Protein AF-A0A2E3YBA2-F1 (afdb_monomer_lite)

Structure (mmCIF, N/CA/C/O backbone):
data_AF-A0A2E3YBA2-F1
#
_entry.id   AF-A0A2E3YBA2-F1
#
loop_
_atom_site.group_PDB
_atom_site.id
_atom_site.type_symbol
_atom_site.label_atom_id
_atom_site.label_alt_id
_atom_site.label_comp_id
_atom_site.label_asym_id
_atom_site.label_entity_id
_atom_site.label_seq_id
_atom_site.pdbx_PDB_ins_code
_atom_site.Cartn_x
_atom_site.Cartn_y
_atom_site.Cartn_z
_atom_site.occupancy
_atom_site.B_iso_or_equiv
_atom_site.auth_seq_id
_atom_site.auth_comp_id
_atom_site.auth_asym_id
_atom_site.auth_atom_id
_atom_site.pdbx_PDB_model_num
ATOM 1 N N . MET A 1 1 ? 18.468 -2.681 -36.800 1.00 66.00 1 MET A N 1
ATOM 2 C CA . MET A 1 1 ? 18.507 -4.002 -36.143 1.00 66.00 1 MET A CA 1
ATOM 3 C C . MET A 1 1 ? 19.291 -3.967 -34.831 1.00 66.00 1 MET A C 1
ATOM 5 O O . MET A 1 1 ? 18.661 -4.071 -33.797 1.00 66.00 1 MET A O 1
ATOM 9 N N . GLU A 1 2 ? 20.607 -3.719 -34.807 1.00 80.56 2 GLU A N 1
ATOM 10 C CA . GLU A 1 2 ? 21.383 -3.717 -33.543 1.00 80.56 2 GLU A CA 1
ATOM 11 C C . GLU A 1 2 ? 20.944 -2.632 -32.535 1.00 80.56 2 GLU A C 1
ATOM 13 O O . GLU A 1 2 ? 20.696 -2.924 -31.370 1.00 80.56 2 GLU A O 1
ATOM 18 N N . ALA A 1 3 ? 20.728 -1.391 -32.989 1.00 82.06 3 ALA A N 1
ATOM 19 C CA . ALA A 1 3 ? 20.219 -0.309 -32.134 1.00 82.06 3 ALA A CA 1
ATOM 20 C C . ALA A 1 3 ? 18.810 -0.581 -31.567 1.00 82.06 3 ALA A C 1
ATOM 22 O O . ALA A 1 3 ? 18.450 -0.079 -30.504 1.00 82.06 3 ALA A O 1
ATOM 23 N N . GLU A 1 4 ? 18.018 -1.374 -32.283 1.00 76.50 4 GLU A N 1
ATOM 24 C CA . GLU A 1 4 ? 16.659 -1.750 -31.902 1.00 76.50 4 GLU A CA 1
ATOM 25 C C . GLU A 1 4 ? 16.681 -2.868 -30.859 1.00 76.50 4 GLU A C 1
ATOM 27 O O . GLU A 1 4 ? 16.023 -2.743 -29.833 1.00 76.50 4 GLU A O 1
ATOM 32 N N . LEU A 1 5 ? 17.556 -3.865 -31.033 1.00 78.75 5 LEU A N 1
ATOM 33 C CA . LEU A 1 5 ? 17.839 -4.886 -30.019 1.00 78.75 5 LEU A CA 1
ATOM 34 C C . LEU A 1 5 ? 18.334 -4.264 -28.705 1.00 78.75 5 LEU A C 1
ATOM 36 O O . LEU A 1 5 ? 17.802 -4.572 -27.643 1.00 78.75 5 LEU A O 1
ATOM 40 N N . ILE A 1 6 ? 19.274 -3.313 -28.769 1.00 83.38 6 ILE A N 1
ATOM 41 C CA . ILE A 1 6 ? 19.764 -2.589 -27.581 1.00 83.38 6 ILE A CA 1
ATOM 42 C C . ILE A 1 6 ? 18.629 -1.812 -26.895 1.00 83.38 6 ILE A C 1
ATOM 44 O O . ILE A 1 6 ? 18.581 -1.707 -25.668 1.00 83.38 6 ILE A O 1
ATOM 48 N N . LYS A 1 7 ? 17.705 -1.232 -27.669 1.00 75.31 7 LYS A N 1
ATOM 49 C CA . LYS A 1 7 ? 16.537 -0.531 -27.122 1.00 75.31 7 LYS A CA 1
ATOM 50 C C . LYS A 1 7 ? 15.580 -1.509 -26.431 1.00 75.31 7 LYS A C 1
ATOM 52 O O . LYS A 1 7 ? 15.103 -1.194 -25.343 1.00 75.31 7 LYS A O 1
ATOM 57 N N . MET A 1 8 ? 15.340 -2.680 -27.021 1.00 76.56 8 MET A N 1
ATOM 58 C CA . MET A 1 8 ? 14.502 -3.732 -26.435 1.00 76.56 8 MET A CA 1
ATOM 59 C C . MET A 1 8 ? 15.088 -4.258 -25.124 1.00 76.56 8 MET A C 1
ATOM 61 O O . MET A 1 8 ? 14.372 -4.355 -24.132 1.00 76.56 8 MET A O 1
ATOM 65 N N . GLU A 1 9 ? 16.395 -4.516 -25.082 1.00 78.75 9 GLU A N 1
ATOM 66 C CA . GLU A 1 9 ? 17.080 -4.982 -23.873 1.00 78.75 9 GLU A CA 1
ATOM 67 C C . GLU A 1 9 ? 16.985 -3.955 -22.730 1.00 78.75 9 GLU A C 1
ATOM 69 O O . GLU A 1 9 ? 16.706 -4.304 -21.579 1.00 78.75 9 GLU A O 1
ATOM 74 N N . LYS A 1 10 ? 17.126 -2.661 -23.051 1.00 79.19 10 LYS A N 1
ATOM 75 C CA . LYS A 1 10 ? 16.944 -1.571 -22.080 1.00 79.19 10 LYS A CA 1
ATOM 76 C C . LYS A 1 10 ? 15.518 -1.502 -21.545 1.00 79.19 10 LYS A C 1
ATOM 78 O O . LYS A 1 10 ? 15.343 -1.340 -20.341 1.00 79.19 10 LYS A O 1
ATOM 83 N N . LEU A 1 11 ? 14.513 -1.621 -22.411 1.00 81.56 11 LEU A N 1
ATOM 84 C CA . LEU A 1 11 ? 13.107 -1.604 -21.999 1.00 81.56 11 LEU A CA 1
ATOM 85 C C . LEU A 1 11 ? 12.767 -2.808 -21.120 1.00 81.56 11 LEU A C 1
ATOM 87 O O . LEU A 1 11 ? 12.195 -2.620 -20.054 1.00 81.56 11 LEU A O 1
ATOM 91 N N . ALA A 1 12 ? 13.202 -4.011 -21.499 1.00 81.00 12 ALA A N 1
ATOM 92 C CA . ALA A 1 12 ? 13.010 -5.214 -20.692 1.00 81.00 12 ALA A CA 1
ATOM 93 C C . ALA A 1 12 ? 13.665 -5.086 -19.305 1.00 81.00 12 ALA A C 1
ATOM 95 O O . ALA A 1 12 ? 13.066 -5.443 -18.292 1.00 81.00 12 ALA A O 1
ATOM 96 N N . THR A 1 13 ? 14.871 -4.511 -19.248 1.00 84.06 13 THR A N 1
ATOM 97 C CA . THR A 1 13 ? 15.563 -4.232 -17.981 1.00 84.06 13 THR A CA 1
ATOM 98 C C . THR A 1 13 ? 14.766 -3.255 -17.114 1.00 84.06 13 THR A C 1
ATOM 100 O O . THR A 1 13 ? 14.588 -3.494 -15.921 1.00 84.06 13 THR A O 1
ATOM 103 N N . VAL A 1 14 ? 14.248 -2.171 -17.703 1.00 84.56 14 VAL A N 1
ATOM 104 C CA . VAL A 1 14 ? 13.416 -1.187 -16.991 1.00 84.56 14 VAL A CA 1
ATOM 105 C C . VAL A 1 14 ? 12.118 -1.819 -16.488 1.00 84.56 14 VAL A C 1
ATOM 107 O O . VAL A 1 14 ? 11.781 -1.626 -15.320 1.00 84.56 14 VAL A O 1
ATOM 110 N N . GLY A 1 15 ? 11.431 -2.613 -17.308 1.00 83.19 15 GLY A N 1
ATOM 111 C CA . GLY A 1 15 ? 10.207 -3.310 -16.908 1.00 83.19 15 GLY A CA 1
ATOM 112 C C . GLY A 1 15 ? 10.438 -4.268 -15.744 1.00 83.19 15 GLY A C 1
ATOM 113 O O . GLY A 1 15 ? 9.754 -4.211 -14.719 1.00 83.19 15 GLY A O 1
ATOM 114 N N . GLN A 1 16 ? 11.515 -5.055 -15.814 1.00 83.31 16 GLN A N 1
ATOM 115 C CA . GLN A 1 16 ? 11.911 -5.938 -14.720 1.00 83.31 16 GLN A CA 1
ATOM 116 C C . GLN A 1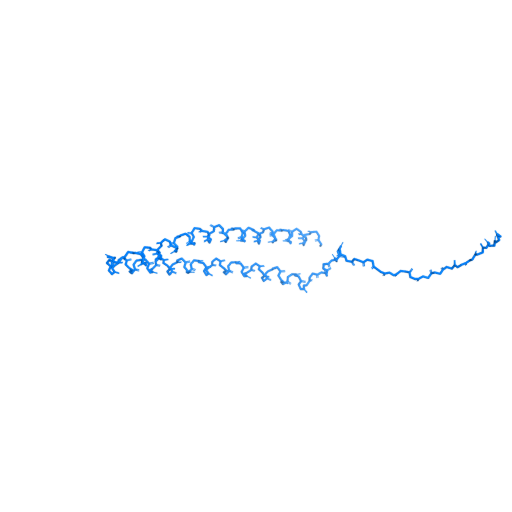 16 ? 12.212 -5.165 -13.426 1.00 83.31 16 GLN A C 1
ATOM 118 O O . GLN A 1 16 ? 11.831 -5.612 -12.342 1.00 83.31 16 GLN A O 1
ATOM 123 N N . MET A 1 17 ? 12.862 -3.999 -13.516 1.00 86.12 17 MET A N 1
ATOM 124 C CA . MET A 1 17 ? 13.089 -3.132 -12.356 1.00 86.12 17 MET A CA 1
ATOM 125 C C . MET A 1 17 ? 11.772 -2.616 -11.768 1.00 86.12 17 MET A C 1
ATOM 127 O O . MET A 1 17 ? 11.611 -2.645 -10.549 1.00 86.12 17 MET A O 1
ATOM 131 N N . VAL A 1 18 ? 10.824 -2.180 -12.603 1.00 86.56 18 VAL A N 1
ATOM 132 C CA . VAL A 1 18 ? 9.503 -1.708 -12.154 1.00 86.56 18 VAL A CA 1
ATOM 133 C C . VAL A 1 18 ? 8.743 -2.815 -11.425 1.00 86.56 18 VAL A C 1
ATOM 135 O O . VAL A 1 18 ? 8.205 -2.567 -10.345 1.00 86.56 18 VAL A O 1
ATOM 138 N N . ILE A 1 19 ? 8.749 -4.044 -11.952 1.00 85.44 19 ILE A N 1
ATOM 139 C CA . ILE A 1 19 ? 8.136 -5.212 -11.301 1.00 85.44 19 ILE A CA 1
ATOM 140 C C . ILE A 1 19 ? 8.746 -5.440 -9.912 1.00 85.44 19 ILE A C 1
ATOM 142 O O . ILE A 1 19 ? 8.013 -5.547 -8.925 1.00 85.44 19 ILE A O 1
ATOM 146 N N . THR A 1 20 ? 10.078 -5.475 -9.815 1.00 87.81 20 THR A N 1
ATOM 147 C CA . THR A 1 20 ? 10.781 -5.689 -8.541 1.00 87.81 20 THR A CA 1
ATOM 148 C C . THR A 1 20 ? 10.460 -4.589 -7.532 1.00 87.81 20 THR A C 1
ATOM 150 O O . THR A 1 20 ? 10.084 -4.885 -6.399 1.00 87.81 20 THR A O 1
ATOM 153 N N . VAL A 1 21 ? 10.527 -3.322 -7.949 1.00 88.69 21 VAL A N 1
ATOM 154 C CA . VAL A 1 21 ? 10.218 -2.172 -7.088 1.00 88.69 21 VAL A CA 1
ATOM 155 C C . VAL A 1 21 ? 8.770 -2.225 -6.601 1.00 88.69 21 VAL A C 1
ATOM 157 O O . VAL A 1 21 ? 8.514 -2.015 -5.417 1.00 88.69 21 VAL A O 1
ATOM 160 N N . ASN A 1 22 ? 7.817 -2.564 -7.471 1.00 89.88 22 ASN A N 1
ATOM 161 C CA . ASN A 1 22 ? 6.417 -2.718 -7.081 1.00 89.88 22 ASN A CA 1
ATOM 162 C C . ASN A 1 22 ? 6.231 -3.814 -6.027 1.00 89.88 22 ASN A C 1
ATOM 164 O O . ASN A 1 22 ? 5.507 -3.604 -5.053 1.00 89.88 22 ASN A O 1
ATOM 168 N N . HIS A 1 23 ? 6.902 -4.959 -6.175 1.00 90.25 23 HIS A N 1
ATOM 169 C CA . HIS A 1 23 ? 6.871 -6.014 -5.163 1.00 90.25 23 HIS A CA 1
ATOM 170 C C . HIS A 1 23 ? 7.476 -5.556 -3.831 1.00 90.25 23 HIS A C 1
ATOM 172 O O . HIS A 1 23 ? 6.863 -5.747 -2.779 1.00 90.25 23 HIS A O 1
ATOM 178 N N . GLU A 1 24 ? 8.634 -4.900 -3.859 1.00 94.50 24 GLU A N 1
ATOM 179 C CA . GLU A 1 24 ? 9.297 -4.400 -2.653 1.00 94.50 24 GLU A CA 1
ATOM 180 C C . GLU A 1 24 ? 8.515 -3.292 -1.944 1.00 94.50 24 GLU A C 1
ATOM 182 O O . GLU A 1 24 ? 8.590 -3.206 -0.722 1.00 94.50 24 GLU A O 1
ATOM 187 N N . ILE A 1 25 ? 7.735 -2.482 -2.670 1.00 93.94 25 ILE A N 1
ATOM 188 C CA . ILE A 1 25 ? 6.825 -1.487 -2.082 1.00 93.94 25 ILE A CA 1
ATOM 189 C C . ILE A 1 25 ? 5.565 -2.156 -1.527 1.00 93.94 25 ILE A C 1
ATOM 191 O O . ILE A 1 25 ? 5.125 -1.832 -0.422 1.00 93.94 25 ILE A O 1
ATOM 195 N N . ASN A 1 26 ? 4.970 -3.094 -2.263 1.00 92.38 26 ASN A N 1
ATOM 196 C CA . ASN A 1 26 ? 3.732 -3.740 -1.832 1.00 92.38 26 ASN A CA 1
ATOM 197 C C . ASN A 1 26 ? 3.939 -4.594 -0.568 1.00 92.38 26 ASN A C 1
ATOM 199 O O . ASN A 1 26 ? 3.039 -4.670 0.268 1.00 92.38 26 ASN A O 1
ATOM 203 N N . ASN A 1 27 ? 5.131 -5.156 -0.356 1.00 93.94 27 ASN A N 1
ATOM 204 C CA . ASN A 1 27 ? 5.457 -5.940 0.841 1.00 93.94 27 ASN A CA 1
ATOM 205 C C . ASN A 1 27 ? 5.255 -5.177 2.174 1.00 93.94 27 ASN A C 1
ATOM 207 O O . ASN A 1 27 ? 4.447 -5.614 3.000 1.00 93.94 27 ASN A O 1
ATOM 211 N N . PRO A 1 28 ? 5.922 -4.035 2.432 1.00 96.88 28 PRO A N 1
ATOM 212 C CA . PRO A 1 28 ? 5.694 -3.254 3.642 1.00 96.88 28 PRO A CA 1
ATOM 213 C C . PRO A 1 28 ? 4.266 -2.701 3.715 1.00 96.88 28 PRO A C 1
ATOM 215 O O . PRO A 1 28 ? 3.719 -2.604 4.812 1.00 96.88 28 PRO A O 1
ATOM 218 N N . LEU A 1 29 ? 3.621 -2.392 2.583 1.00 97.19 29 LEU A N 1
ATOM 219 C CA . LEU A 1 29 ? 2.223 -1.949 2.565 1.00 97.19 29 LEU A CA 1
ATOM 220 C C . LEU A 1 29 ? 1.266 -3.017 3.107 1.00 97.19 29 LEU A C 1
ATOM 222 O O . LEU A 1 29 ? 0.408 -2.696 3.931 1.00 97.19 29 LEU A O 1
ATOM 226 N N . VAL A 1 30 ? 1.439 -4.284 2.718 1.00 96.06 30 VAL A N 1
ATOM 227 C CA . VAL A 1 3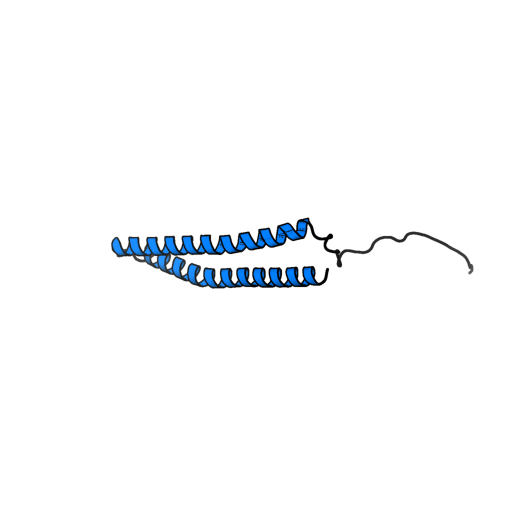0 ? 0.648 -5.405 3.254 1.00 96.06 30 VAL A CA 1
ATOM 228 C C . VAL A 1 30 ? 0.801 -5.502 4.770 1.00 96.06 30 VAL A C 1
ATOM 230 O O . VAL A 1 30 ? -0.197 -5.625 5.484 1.00 96.06 30 VAL A O 1
ATOM 233 N N . ILE A 1 31 ? 2.030 -5.383 5.279 1.00 98.06 31 ILE A N 1
ATOM 234 C CA . ILE A 1 31 ? 2.310 -5.425 6.721 1.00 98.06 31 ILE A CA 1
ATOM 235 C C . ILE A 1 31 ? 1.630 -4.249 7.439 1.00 98.06 31 ILE A C 1
ATOM 237 O O . ILE A 1 31 ? 0.954 -4.449 8.449 1.00 98.06 31 ILE A O 1
ATOM 241 N N . ILE A 1 32 ? 1.754 -3.027 6.909 1.00 98.25 32 ILE A N 1
ATOM 242 C CA . ILE A 1 32 ? 1.133 -1.824 7.486 1.00 98.25 32 ILE A CA 1
ATOM 243 C C . ILE A 1 32 ? -0.395 -1.957 7.510 1.00 98.25 32 ILE A C 1
ATOM 245 O O . ILE A 1 32 ? -1.012 -1.681 8.541 1.00 98.25 32 ILE A O 1
ATOM 249 N N . SER A 1 33 ? -1.006 -2.398 6.406 1.00 97.62 33 SER A N 1
ATOM 250 C CA . SER A 1 33 ? -2.458 -2.591 6.311 1.00 97.62 33 SER A CA 1
ATOM 251 C C . SER A 1 33 ? -2.945 -3.640 7.306 1.00 97.62 33 SER A C 1
ATOM 253 O O . SER A 1 33 ? -3.875 -3.379 8.068 1.00 97.62 33 SER A O 1
ATOM 255 N N . THR A 1 34 ? -2.260 -4.785 7.370 1.00 97.69 34 THR A N 1
ATOM 256 C CA . THR A 1 34 ? -2.601 -5.888 8.279 1.00 97.69 34 THR A CA 1
ATOM 257 C C . THR A 1 34 ? -2.513 -5.448 9.734 1.00 97.69 34 THR A C 1
ATOM 259 O O . THR A 1 34 ? -3.421 -5.725 10.517 1.00 97.69 34 THR A O 1
ATOM 262 N N . ASN A 1 35 ? -1.461 -4.717 10.108 1.00 98.00 35 ASN A N 1
ATOM 263 C CA . ASN A 1 35 ? -1.310 -4.191 11.462 1.00 98.00 35 ASN A CA 1
ATOM 264 C C . ASN A 1 35 ? -2.410 -3.177 11.799 1.00 98.00 35 ASN A C 1
ATOM 266 O O . ASN A 1 35 ? -2.991 -3.246 12.882 1.00 98.00 35 ASN A O 1
ATOM 270 N N . ALA A 1 36 ? -2.731 -2.262 10.878 1.00 97.81 36 ALA A N 1
ATOM 271 C CA . ALA A 1 36 ? -3.787 -1.274 11.084 1.00 97.81 36 ALA A CA 1
ATOM 272 C C . ALA A 1 36 ? -5.166 -1.935 11.256 1.00 97.81 36 ALA A C 1
ATOM 274 O O . ALA A 1 36 ? -5.869 -1.646 12.227 1.00 97.81 36 ALA A O 1
ATOM 275 N N . GLN A 1 37 ? -5.501 -2.884 10.377 1.00 97.00 37 GLN A N 1
ATOM 276 C CA . GLN A 1 37 ? -6.731 -3.672 10.458 1.00 97.00 37 GLN A CA 1
ATOM 277 C C . GLN A 1 37 ? -6.785 -4.493 11.748 1.00 97.00 37 GLN A C 1
ATOM 279 O O . GLN A 1 37 ? -7.800 -4.484 12.440 1.00 97.00 37 GLN A O 1
ATOM 284 N N . SER A 1 38 ? -5.684 -5.151 12.120 1.00 97.56 38 SER A N 1
ATOM 285 C CA . SER A 1 38 ? -5.602 -5.953 13.347 1.00 97.56 38 SER A CA 1
ATOM 286 C C . SER A 1 38 ? -5.836 -5.097 14.588 1.00 97.56 38 SER A C 1
ATOM 288 O O . SER A 1 38 ? -6.624 -5.471 15.451 1.00 97.56 38 SER A O 1
ATOM 290 N N . LEU A 1 39 ? -5.222 -3.912 14.6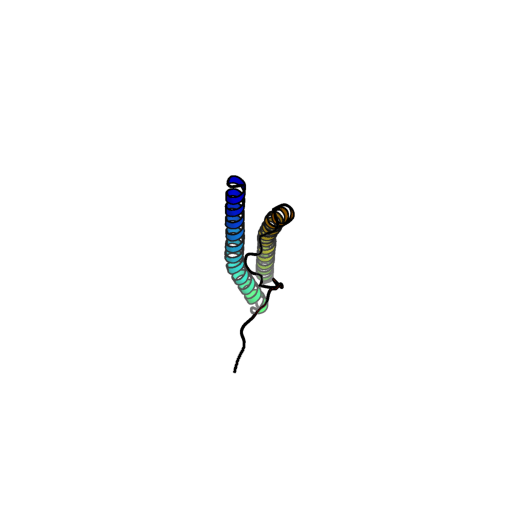68 1.00 96.81 39 LEU A N 1
ATOM 291 C CA . LEU A 1 39 ? -5.455 -2.980 15.772 1.00 96.81 39 LEU A CA 1
ATOM 292 C C . LEU A 1 39 ? -6.911 -2.508 15.826 1.00 96.81 39 LEU A C 1
ATOM 294 O O . LEU A 1 39 ? -7.474 -2.416 16.915 1.00 96.81 39 LEU A O 1
ATOM 298 N N . ARG A 1 40 ? -7.533 -2.242 14.671 1.00 95.25 40 ARG A N 1
ATOM 299 C C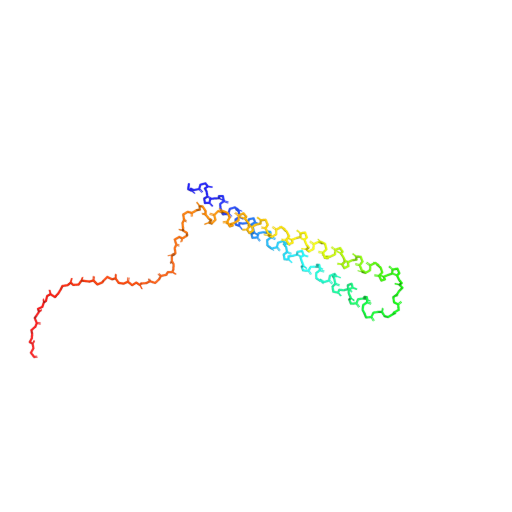A . ARG A 1 40 ? -8.927 -1.786 14.592 1.00 95.25 40 ARG A CA 1
ATOM 300 C C . ARG A 1 40 ? -9.921 -2.882 14.984 1.00 95.25 40 ARG A C 1
ATOM 302 O O . ARG A 1 40 ? -10.908 -2.587 15.651 1.00 95.25 40 ARG A O 1
ATOM 309 N N . LEU A 1 41 ? -9.665 -4.127 14.583 1.00 94.50 41 LEU A N 1
ATOM 310 C CA . LEU A 1 41 ? -10.571 -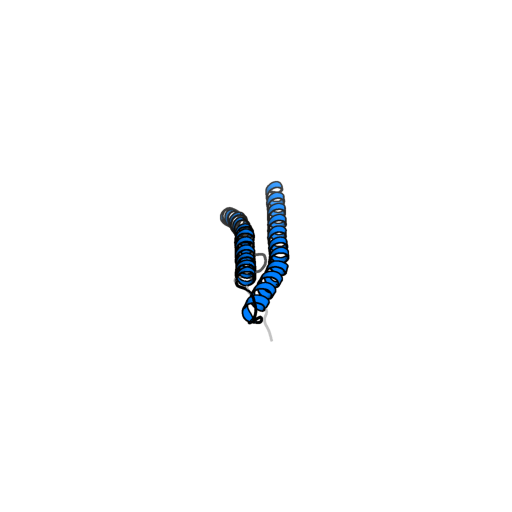5.261 14.792 1.00 94.50 41 LEU A CA 1
ATOM 311 C C . LEU A 1 41 ? -10.402 -5.926 16.164 1.00 94.50 41 LEU A C 1
ATOM 313 O O . LEU A 1 41 ? -11.387 -6.355 16.763 1.00 94.50 41 LEU A O 1
ATOM 317 N N . LEU A 1 42 ? -9.169 -6.030 16.666 1.00 95.56 42 LEU A N 1
ATOM 318 C CA . LEU A 1 42 ? -8.873 -6.772 17.895 1.00 95.56 42 LEU A CA 1
ATOM 319 C C . LEU A 1 42 ? -8.963 -5.900 19.155 1.00 95.56 42 LEU A C 1
ATOM 321 O O . LEU A 1 42 ? -9.209 -6.427 20.242 1.00 95.56 42 LEU A O 1
ATOM 325 N N . ASN A 1 43 ? -8.802 -4.577 19.043 1.00 94.00 43 ASN A N 1
ATOM 326 C CA . ASN A 1 43 ? -8.882 -3.678 20.193 1.00 94.00 43 ASN A CA 1
ATOM 327 C C . ASN A 1 43 ? -10.287 -3.076 20.362 1.00 94.00 43 ASN A C 1
ATOM 329 O O . ASN A 1 43 ? -10.652 -2.092 19.720 1.00 94.00 43 ASN A O 1
ATOM 333 N N . LYS A 1 44 ? -11.063 -3.633 21.299 1.00 91.62 44 LYS A N 1
ATOM 334 C CA . LYS A 1 44 ? -12.443 -3.199 21.587 1.00 91.62 44 LYS A CA 1
ATOM 335 C C . LYS A 1 44 ? -12.550 -1.840 22.289 1.00 91.62 44 LYS A C 1
ATOM 337 O O . LYS A 1 44 ? -13.615 -1.235 22.254 1.00 91.62 44 LYS A O 1
ATOM 342 N N . ASN A 1 45 ? -11.465 -1.358 22.898 1.00 95.38 45 ASN A N 1
ATOM 343 C CA . ASN A 1 45 ? -11.446 -0.127 23.697 1.00 95.38 45 ASN A CA 1
ATOM 344 C C . ASN A 1 45 ? -10.827 1.057 22.940 1.00 95.38 45 ASN A C 1
ATOM 346 O O . ASN A 1 45 ? -10.413 2.042 23.550 1.00 95.38 45 ASN A O 1
ATOM 350 N N . LEU A 1 46 ? -10.713 0.952 21.616 1.00 95.50 46 LEU A N 1
ATOM 351 C CA . LEU A 1 46 ? -10.147 2.008 20.793 1.00 95.50 46 LEU A CA 1
ATOM 352 C C . LEU A 1 46 ? -11.081 3.229 20.769 1.00 95.50 46 LEU A C 1
ATOM 354 O O . LEU A 1 46 ? -12.270 3.093 20.474 1.00 95.50 46 LEU A O 1
ATOM 358 N N . ASP A 1 47 ? -10.544 4.420 21.040 1.00 96.88 47 ASP A N 1
ATOM 359 C CA . ASP A 1 47 ? -11.312 5.657 20.901 1.00 96.88 47 ASP A CA 1
ATOM 360 C C . ASP A 1 47 ? -11.613 5.974 19.421 1.00 96.88 47 ASP A C 1
ATOM 362 O O . ASP A 1 47 ? -10.927 5.519 18.498 1.00 96.88 47 ASP A O 1
ATOM 366 N N . GLU A 1 48 ? -12.654 6.772 19.172 1.00 95.88 48 GLU A N 1
ATOM 367 C CA . GLU A 1 48 ? -13.087 7.110 17.805 1.00 95.88 48 GLU A CA 1
ATOM 368 C C . GLU A 1 48 ? -11.997 7.829 16.997 1.00 95.88 48 GLU A C 1
ATOM 370 O O . GLU A 1 48 ? -11.862 7.647 15.782 1.00 95.88 48 GLU A O 1
ATOM 375 N N . LYS A 1 49 ? -11.150 8.611 17.674 1.00 97.25 49 LYS A N 1
ATOM 376 C CA . LYS A 1 49 ? -10.033 9.318 17.042 1.00 97.25 49 LYS A CA 1
ATOM 377 C C . LYS A 1 49 ? -8.987 8.342 16.502 1.00 97.25 49 LYS A C 1
ATOM 379 O O . LYS A 1 49 ? -8.461 8.548 15.407 1.00 97.25 49 LYS A O 1
ATOM 384 N N . SER A 1 50 ? -8.682 7.292 17.252 1.00 97.69 50 SER A N 1
ATOM 385 C CA . SER A 1 50 ? -7.742 6.245 16.867 1.00 97.69 50 SER A CA 1
ATOM 386 C C . SER A 1 50 ? -8.333 5.353 15.783 1.00 97.69 50 SER A C 1
ATOM 388 O O . SER A 1 50 ? -7.629 5.070 14.817 1.00 97.69 50 SER A O 1
ATOM 390 N N . LYS A 1 51 ? -9.630 5.010 15.854 1.00 96.50 51 LYS A N 1
ATOM 391 C CA . LYS A 1 51 ? -10.324 4.293 14.764 1.00 96.50 51 LYS A CA 1
ATOM 392 C C . LYS A 1 51 ? -10.215 5.056 13.446 1.00 96.50 51 LYS A C 1
ATOM 394 O O . LYS A 1 51 ? -9.730 4.509 12.460 1.00 96.50 51 LYS A O 1
ATOM 399 N N . THR A 1 52 ? -10.527 6.352 13.470 1.00 97.56 52 THR A N 1
ATOM 400 C CA . THR A 1 52 ? -10.425 7.233 12.294 1.00 97.56 52 THR A CA 1
ATOM 401 C C . THR A 1 52 ? -8.995 7.293 11.739 1.00 97.56 52 THR A C 1
ATOM 403 O O . THR A 1 52 ? -8.783 7.346 10.527 1.00 97.56 52 THR A O 1
ATOM 406 N N . LYS A 1 53 ? -7.975 7.298 12.609 1.00 98.06 53 LYS A N 1
ATOM 407 C CA . LYS A 1 53 ? -6.566 7.273 12.182 1.00 98.06 53 LYS A CA 1
ATOM 408 C C . LYS A 1 53 ? -6.198 5.951 11.506 1.00 98.06 53 LYS A C 1
ATOM 410 O O . LYS A 1 53 ? -5.538 5.993 10.472 1.00 98.06 53 LYS A O 1
ATOM 415 N N . LEU A 1 54 ? -6.624 4.813 12.056 1.00 98.00 54 LEU A N 1
ATOM 416 C CA . LEU A 1 54 ? -6.376 3.495 11.463 1.00 98.00 54 LEU A CA 1
ATOM 417 C C . LEU A 1 54 ? -7.059 3.358 10.100 1.00 98.00 54 LEU A C 1
ATOM 419 O O . LEU A 1 54 ? -6.416 2.953 9.138 1.00 98.00 54 LEU A O 1
ATOM 423 N N . GLU A 1 55 ? -8.305 3.812 9.974 1.00 97.00 55 GLU A N 1
ATOM 424 C CA . GLU A 1 55 ? -9.019 3.834 8.692 1.00 97.00 55 GLU A CA 1
ATOM 425 C C . GLU A 1 55 ? -8.310 4.695 7.647 1.00 97.00 55 GLU A C 1
ATOM 427 O O . GLU A 1 55 ? -8.187 4.304 6.487 1.00 97.00 55 GLU A O 1
ATOM 432 N N . ARG A 1 56 ? -7.778 5.851 8.054 1.00 98.25 56 ARG A N 1
ATOM 433 C CA . ARG A 1 56 ? -6.964 6.689 7.167 1.00 98.25 56 ARG A CA 1
ATOM 434 C C . ARG A 1 56 ? -5.687 5.984 6.719 1.00 98.25 56 ARG A C 1
ATOM 436 O O . ARG A 1 56 ? -5.320 6.126 5.556 1.00 98.25 56 ARG A O 1
ATOM 443 N N . ILE A 1 57 ? -5.021 5.235 7.600 1.00 98.38 57 ILE A N 1
ATOM 444 C CA . ILE A 1 57 ? -3.841 4.435 7.236 1.00 98.38 57 ILE A CA 1
ATOM 445 C C . ILE A 1 57 ? -4.231 3.372 6.205 1.00 98.38 57 ILE A C 1
ATOM 447 O O . ILE A 1 57 ? -3.595 3.296 5.156 1.00 98.38 57 ILE A O 1
ATOM 451 N N . GLU A 1 58 ? -5.304 2.615 6.452 1.00 97.38 58 GLU A N 1
ATOM 452 C CA . GLU A 1 58 ? -5.822 1.609 5.514 1.00 97.38 58 GLU A CA 1
ATOM 453 C C . GLU A 1 58 ? -6.117 2.229 4.131 1.00 97.38 58 GLU A C 1
ATOM 455 O O . GLU A 1 58 ? -5.695 1.698 3.102 1.00 97.38 58 GLU A O 1
ATOM 460 N N . GLN A 1 59 ? -6.765 3.399 4.098 1.00 97.94 59 GLN A N 1
ATOM 461 C CA . GLN A 1 59 ? -7.063 4.132 2.862 1.00 97.94 59 GLN A CA 1
ATOM 462 C C . GLN A 1 59 ? -5.802 4.602 2.125 1.00 97.94 59 GLN A C 1
ATOM 464 O O . GLN A 1 59 ? -5.741 4.501 0.900 1.00 97.94 59 GLN A O 1
ATOM 469 N N . GLN A 1 60 ? -4.796 5.121 2.839 1.00 98.19 60 GLN A N 1
ATOM 470 C CA . GLN A 1 60 ? -3.551 5.554 2.199 1.00 98.19 60 GLN A CA 1
ATOM 471 C C . GLN A 1 60 ? -2.759 4.370 1.651 1.00 98.19 60 GLN A C 1
ATOM 473 O O . GLN A 1 60 ? -2.267 4.454 0.531 1.00 98.19 60 GLN A O 1
ATOM 478 N N . VAL A 1 61 ? -2.687 3.253 2.379 1.00 97.75 61 VAL A N 1
ATOM 479 C CA . VAL A 1 61 ? -2.042 2.034 1.875 1.00 97.75 61 VAL A CA 1
ATOM 480 C C . VAL A 1 61 ? -2.709 1.555 0.585 1.00 97.75 61 VAL A C 1
ATOM 482 O O . VAL A 1 61 ? -2.016 1.272 -0.396 1.00 97.75 61 VAL A O 1
ATOM 485 N N . LYS A 1 62 ? -4.047 1.533 0.549 1.00 95.62 62 LYS A N 1
ATOM 486 C CA . LYS A 1 62 ? -4.798 1.183 -0.661 1.00 95.62 62 LYS A CA 1
ATOM 487 C C . LYS A 1 62 ? -4.463 2.125 -1.819 1.00 95.62 62 LYS A C 1
ATOM 489 O O . LYS A 1 62 ? -4.142 1.662 -2.906 1.00 95.62 62 LYS A O 1
ATOM 494 N N . ARG A 1 63 ? -4.465 3.438 -1.573 1.00 96.62 63 ARG A N 1
ATOM 495 C CA . ARG A 1 63 ? -4.127 4.443 -2.590 1.00 96.62 63 ARG A CA 1
ATOM 496 C C . ARG A 1 63 ? -2.709 4.262 -3.135 1.00 96.62 63 ARG A C 1
ATOM 498 O O . ARG A 1 63 ? -2.513 4.406 -4.335 1.00 96.62 63 ARG A O 1
ATOM 505 N N . ILE A 1 64 ? -1.727 3.967 -2.281 1.00 95.50 64 ILE A N 1
ATOM 506 C CA . ILE A 1 64 ? -0.348 3.726 -2.733 1.00 95.50 64 ILE A CA 1
ATOM 507 C C . ILE A 1 64 ? -0.299 2.463 -3.598 1.00 95.50 64 ILE A C 1
ATOM 509 O O . ILE A 1 64 ? 0.288 2.508 -4.672 1.00 95.50 64 ILE A O 1
ATOM 513 N N . SER A 1 65 ? -0.982 1.393 -3.182 1.00 92.44 65 SER A N 1
ATOM 514 C CA . SER A 1 65 ? -1.061 0.138 -3.949 1.00 92.44 65 SER A CA 1
ATOM 515 C C . SER A 1 65 ? -1.689 0.351 -5.336 1.00 92.44 65 SER A C 1
ATOM 517 O O . SER A 1 65 ? -1.229 -0.197 -6.328 1.00 92.44 65 SER A O 1
ATOM 519 N N . GLU A 1 66 ? -2.718 1.198 -5.436 1.00 91.81 66 GLU A N 1
ATOM 520 C CA . GLU A 1 66 ? -3.331 1.567 -6.722 1.00 91.81 66 GLU A CA 1
ATOM 521 C C . GLU A 1 66 ? -2.384 2.382 -7.619 1.00 91.81 66 GLU A C 1
ATOM 523 O O . GLU A 1 66 ? -2.451 2.284 -8.843 1.00 91.81 66 GLU A O 1
ATOM 528 N N . VAL A 1 67 ? -1.513 3.211 -7.033 1.00 90.38 67 VAL A N 1
ATOM 529 C CA . VAL A 1 67 ? -0.518 3.992 -7.784 1.00 90.38 67 VAL A CA 1
ATOM 530 C C . VAL A 1 67 ? 0.603 3.093 -8.299 1.00 90.38 67 VAL A C 1
ATOM 532 O O . VAL A 1 67 ? 0.985 3.228 -9.460 1.00 90.38 67 VAL A O 1
ATOM 535 N N . THR A 1 68 ? 1.108 2.172 -7.477 1.00 88.00 68 THR A N 1
ATOM 536 C CA . THR A 1 68 ? 2.165 1.231 -7.879 1.00 88.00 68 THR A CA 1
ATOM 537 C C . THR A 1 68 ? 1.668 0.241 -8.927 1.00 88.00 68 THR A C 1
ATOM 539 O O . THR A 1 68 ? 2.373 -0.023 -9.898 1.00 88.00 68 THR A O 1
ATOM 542 N N . GLU A 1 69 ? 0.418 -0.213 -8.831 1.00 84.81 69 GLU A N 1
ATOM 543 C CA . GLU A 1 69 ? -0.174 -1.088 -9.848 1.00 84.81 69 GLU A CA 1
ATOM 544 C C . GLU A 1 69 ? -0.263 -0.405 -11.223 1.00 84.81 69 GLU A C 1
ATOM 546 O O . GLU A 1 69 ? 0.037 -1.014 -12.244 1.00 84.81 69 GLU A O 1
ATOM 551 N N . ARG A 1 70 ? -0.567 0.899 -11.279 1.00 82.62 70 ARG A N 1
ATOM 552 C CA . ARG A 1 70 ? -0.572 1.643 -12.555 1.00 82.62 70 ARG A CA 1
ATOM 553 C C . ARG A 1 70 ? 0.807 1.719 -13.212 1.00 82.62 70 ARG A C 1
ATOM 555 O O . ARG A 1 70 ? 0.877 1.795 -14.436 1.00 82.62 70 ARG A O 1
ATOM 562 N N . LEU A 1 71 ? 1.891 1.691 -12.430 1.00 77.50 71 LEU A N 1
ATOM 563 C CA . LEU A 1 71 ? 3.251 1.632 -12.980 1.00 77.50 71 LEU A CA 1
ATOM 564 C C . LEU A 1 71 ? 3.502 0.307 -13.709 1.00 77.50 71 LEU A C 1
ATOM 566 O O . LEU A 1 71 ? 4.207 0.301 -14.712 1.00 77.50 71 LEU A O 1
ATOM 570 N N . ARG A 1 72 ? 2.878 -0.787 -13.254 1.00 72.38 72 ARG A N 1
ATOM 571 C CA . ARG A 1 72 ? 2.939 -2.093 -13.921 1.00 72.38 72 ARG A CA 1
ATOM 572 C C . ARG A 1 72 ? 2.237 -2.068 -15.281 1.00 72.38 72 ARG A C 1
ATOM 574 O O . ARG A 1 72 ? 2.773 -2.570 -16.259 1.00 72.38 72 ARG A O 1
ATOM 581 N N . THR A 1 73 ? 1.061 -1.445 -15.367 1.00 64.94 73 THR A N 1
ATOM 582 C CA . THR A 1 73 ? 0.256 -1.438 -16.603 1.00 64.94 73 THR A CA 1
ATOM 583 C C . THR A 1 73 ? 0.913 -0.651 -17.743 1.00 64.94 73 THR A C 1
ATOM 585 O O . THR A 1 73 ? 0.767 -1.013 -18.906 1.00 64.94 73 THR A O 1
ATOM 588 N N . ILE A 1 74 ? 1.654 0.419 -17.431 1.00 61.31 74 ILE A N 1
ATOM 589 C CA . ILE A 1 74 ? 2.392 1.199 -18.442 1.00 61.31 74 ILE A CA 1
ATOM 590 C C . ILE A 1 74 ? 3.484 0.344 -19.110 1.00 61.31 74 ILE A C 1
ATOM 592 O O . ILE A 1 74 ? 3.739 0.496 -20.304 1.00 61.31 74 ILE A O 1
ATOM 596 N N . ASP A 1 75 ? 4.088 -0.579 -18.362 1.00 58.44 75 ASP A N 1
ATOM 597 C CA . ASP A 1 75 ? 5.127 -1.487 -18.854 1.00 58.44 75 ASP A CA 1
ATOM 598 C C . ASP A 1 75 ? 4.563 -2.598 -19.758 1.00 58.44 75 ASP A C 1
ATOM 600 O O . ASP A 1 75 ? 5.102 -2.887 -20.829 1.00 58.44 75 ASP A O 1
ATOM 604 N N . GLU A 1 76 ? 3.415 -3.171 -19.388 1.00 57.84 76 GLU A N 1
ATOM 605 C CA . GLU A 1 76 ? 2.722 -4.188 -20.195 1.00 57.84 76 GLU A CA 1
ATOM 606 C C . GLU A 1 76 ? 2.267 -3.632 -21.559 1.00 57.84 76 GLU A C 1
ATOM 608 O O . GLU A 1 76 ? 2.349 -4.319 -22.576 1.00 57.84 76 GLU A O 1
ATOM 613 N N . VAL A 1 77 ? 1.856 -2.360 -21.621 1.00 54.59 77 VAL A N 1
ATOM 614 C CA . VAL A 1 77 ? 1.482 -1.703 -22.886 1.00 54.59 77 VAL A CA 1
ATOM 615 C C . VAL A 1 77 ? 2.713 -1.405 -23.748 1.00 54.59 77 VAL A C 1
ATOM 617 O O . VAL A 1 77 ? 2.702 -1.695 -24.943 1.00 54.59 77 VAL A O 1
ATOM 620 N N . ALA A 1 78 ? 3.798 -0.896 -23.153 1.00 56.47 78 ALA A N 1
ATOM 621 C CA . ALA A 1 78 ? 5.039 -0.604 -23.875 1.00 56.47 78 ALA A CA 1
ATOM 622 C C . ALA A 1 78 ? 5.746 -1.867 -24.399 1.00 56.47 78 ALA A C 1
ATOM 624 O O . ALA A 1 78 ? 6.445 -1.804 -25.406 1.00 56.47 78 ALA A O 1
ATOM 625 N N . SER A 1 79 ? 5.567 -3.014 -23.743 1.00 54.56 79 SER A N 1
ATOM 626 C CA . SER A 1 79 ? 6.059 -4.308 -24.228 1.00 54.56 79 SER A CA 1
ATOM 627 C C . SER A 1 79 ? 5.125 -4.929 -25.275 1.00 54.56 79 SER A C 1
ATOM 629 O O . SER A 1 79 ? 5.607 -5.443 -26.284 1.00 54.56 79 SER A O 1
ATOM 631 N N . SER A 1 80 ? 3.801 -4.819 -25.105 1.00 53.50 80 SER A N 1
ATOM 632 C CA . SER A 1 80 ? 2.810 -5.341 -26.058 1.00 53.50 80 SER A CA 1
ATOM 633 C C . SER A 1 80 ? 2.825 -4.624 -27.411 1.00 53.50 80 SER A C 1
ATOM 635 O O . SER A 1 80 ? 2.691 -5.291 -28.433 1.00 53.50 80 SER A O 1
ATOM 637 N N . GLU A 1 81 ? 2.991 -3.298 -27.444 1.00 48.09 81 GLU A N 1
ATOM 638 C CA . GLU A 1 81 ? 2.942 -2.502 -28.685 1.00 48.09 81 GLU A CA 1
ATOM 639 C C . GLU A 1 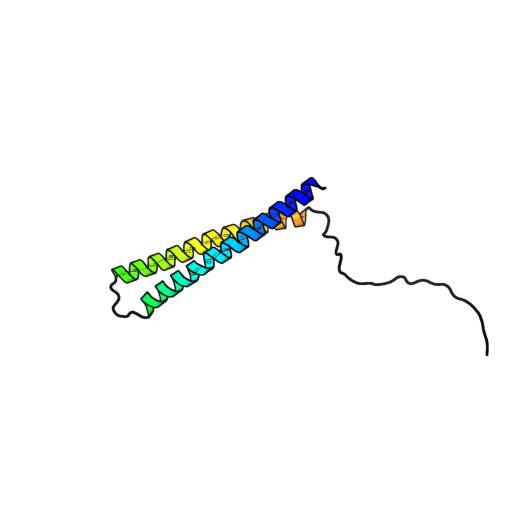81 ? 4.116 -2.825 -29.636 1.00 48.09 81 GLU A C 1
ATOM 641 O O . GLU A 1 81 ? 3.966 -2.772 -30.856 1.00 48.09 81 GLU A O 1
ATOM 646 N N . TYR A 1 82 ? 5.256 -3.277 -29.098 1.00 49.41 82 TYR A N 1
ATOM 647 C CA . TYR A 1 82 ? 6.412 -3.726 -29.889 1.00 49.41 82 TYR A CA 1
ATOM 648 C C . TYR A 1 82 ? 6.345 -5.208 -30.284 1.00 49.41 82 TYR A C 1
ATOM 650 O O . TYR A 1 82 ? 6.922 -5.589 -31.300 1.00 49.41 82 TYR A O 1
ATOM 658 N N . ILE A 1 83 ? 5.620 -6.046 -29.533 1.00 52.91 83 ILE A N 1
ATOM 659 C CA . ILE A 1 83 ? 5.356 -7.439 -29.932 1.00 52.91 83 ILE A CA 1
ATOM 660 C C . ILE A 1 83 ? 4.385 -7.486 -31.125 1.00 52.91 83 ILE A C 1
ATOM 662 O O . ILE A 1 83 ? 4.438 -8.423 -31.917 1.00 52.91 83 ILE A O 1
ATOM 666 N N . THR A 1 84 ? 3.542 -6.464 -31.307 1.00 51.44 84 THR A N 1
ATOM 667 C CA . THR A 1 84 ? 2.620 -6.376 -32.451 1.00 51.44 84 THR A CA 1
ATOM 668 C C . THR A 1 84 ? 3.241 -5.891 -33.765 1.00 51.44 84 THR A C 1
ATOM 670 O O . THR A 1 84 ? 2.642 -6.155 -34.804 1.00 51.44 84 THR A O 1
ATOM 673 N N . ASP A 1 85 ? 4.411 -5.237 -33.750 1.00 48.03 85 ASP A N 1
ATOM 674 C CA . ASP A 1 85 ? 5.033 -4.653 -34.962 1.00 48.03 85 ASP A CA 1
ATOM 675 C C . ASP A 1 85 ? 6.491 -5.114 -35.212 1.00 48.03 85 ASP A C 1
ATOM 677 O O . ASP A 1 85 ? 7.139 -4.705 -36.174 1.00 48.03 85 ASP A O 1
ATOM 681 N N . GLY A 1 86 ? 7.025 -6.002 -34.363 1.00 45.91 86 GLY A N 1
ATOM 682 C CA . GLY A 1 86 ? 8.311 -6.674 -34.569 1.00 45.91 86 GLY A CA 1
ATOM 683 C C . GLY A 1 86 ? 8.162 -7.985 -35.358 1.00 45.91 86 GLY A C 1
ATOM 684 O O . GLY A 1 86 ? 7.131 -8.652 -35.241 1.00 45.91 86 GLY A O 1
ATOM 685 N N . PRO A 1 87 ? 9.167 -8.400 -36.160 1.00 44.06 87 PRO A N 1
ATOM 686 C CA . PRO A 1 87 ? 9.099 -9.656 -36.900 1.00 44.06 87 PRO A CA 1
ATOM 687 C C . PRO A 1 87 ? 8.874 -10.803 -35.915 1.00 44.06 87 PRO A C 1
ATOM 689 O O . PRO A 1 87 ? 9.586 -10.896 -34.915 1.00 44.06 87 PRO A O 1
ATOM 692 N N . ALA A 1 88 ? 7.858 -11.625 -36.207 1.00 46.09 88 ALA A N 1
ATOM 693 C CA . ALA A 1 88 ? 7.411 -12.753 -35.399 1.00 46.09 88 ALA A CA 1
ATOM 694 C C . ALA A 1 88 ? 8.590 -13.423 -34.687 1.00 46.09 88 ALA A C 1
ATOM 696 O O . ALA A 1 88 ? 9.535 -13.865 -35.345 1.00 46.09 88 ALA A O 1
ATOM 697 N N . MET A 1 89 ? 8.531 -13.453 -33.351 1.00 47.56 89 MET A N 1
ATOM 698 C CA . MET A 1 89 ? 9.463 -14.195 -32.506 1.00 47.56 89 MET A CA 1
ATOM 699 C C . MET A 1 89 ? 9.682 -15.566 -33.140 1.00 47.56 89 MET A C 1
ATOM 701 O O . MET A 1 89 ? 8.754 -16.370 -33.217 1.00 47.56 89 MET A O 1
ATOM 705 N N . VAL A 1 90 ? 10.888 -15.786 -33.669 1.00 50.38 90 VAL A N 1
ATOM 706 C CA . VAL A 1 90 ? 11.276 -17.076 -34.228 1.00 50.38 90 VAL A CA 1
ATOM 707 C C . VAL A 1 90 ? 11.102 -18.083 -33.106 1.00 50.38 90 VAL A C 1
ATOM 709 O O . VAL A 1 90 ? 11.753 -17.985 -32.067 1.00 50.38 90 VAL A O 1
ATOM 712 N N . ASP A 1 91 ? 10.182 -19.016 -33.307 1.00 49.59 91 ASP A N 1
ATOM 713 C CA . ASP A 1 91 ? 9.938 -20.115 -32.394 1.00 49.59 91 ASP A CA 1
ATOM 714 C C . ASP A 1 91 ? 11.147 -21.061 -32.476 1.00 49.59 91 ASP A C 1
ATOM 716 O O . ASP A 1 91 ? 11.235 -21.917 -33.354 1.00 49.59 91 ASP A O 1
ATOM 720 N N . ILE A 1 92 ? 12.155 -20.847 -31.621 1.00 52.00 92 ILE A N 1
ATOM 721 C CA . ILE A 1 92 ? 13.357 -21.703 -31.571 1.00 52.00 92 ILE A CA 1
ATOM 722 C C . ILE A 1 92 ? 13.065 -23.001 -30.790 1.00 52.00 92 ILE A C 1
ATOM 724 O O . ILE A 1 92 ? 13.972 -23.793 -30.556 1.00 52.00 92 ILE A O 1
ATOM 728 N N . TRP A 1 93 ? 11.814 -23.286 -30.405 1.00 50.75 93 TRP A N 1
ATOM 729 C CA . TRP A 1 93 ? 11.477 -24.554 -29.753 1.00 50.75 93 TRP A CA 1
ATOM 730 C C . TRP A 1 93 ? 10.084 -25.084 -30.120 1.00 50.75 93 TRP A C 1
ATOM 732 O O . TRP A 1 93 ? 9.147 -25.025 -29.328 1.00 50.75 93 TRP A O 1
ATOM 742 N N . GLY A 1 94 ? 9.979 -25.734 -31.289 1.00 34.75 94 GLY A N 1
ATOM 743 C CA . GLY A 1 94 ? 8.721 -26.352 -31.721 1.00 34.75 94 GLY A CA 1
ATOM 744 C C . GLY A 1 94 ? 8.797 -27.384 -32.851 1.00 34.75 94 GLY A C 1
ATOM 745 O O . GLY A 1 94 ? 8.278 -27.133 -33.925 1.00 34.75 94 GLY A O 1
ATOM 746 N N . LYS A 1 95 ? 9.355 -28.567 -32.549 1.00 38.47 95 LYS A N 1
ATOM 747 C CA . LYS A 1 95 ? 9.036 -29.912 -33.099 1.00 38.47 95 LYS A CA 1
ATOM 748 C C . LYS A 1 95 ? 9.109 -30.202 -34.615 1.00 38.47 95 LYS A C 1
ATOM 750 O O . LYS A 1 95 ? 8.396 -29.653 -35.442 1.00 38.47 95 LYS A O 1
ATOM 755 N N . GLU A 1 96 ? 9.876 -31.257 -34.903 1.00 49.44 96 GLU A N 1
ATOM 756 C CA . GLU A 1 96 ? 9.899 -32.074 -36.122 1.00 49.44 96 GLU A CA 1
ATOM 757 C C . GLU A 1 96 ? 8.509 -32.359 -36.719 1.00 49.44 96 GLU A C 1
ATOM 759 O O . GLU A 1 96 ? 7.605 -32.815 -36.017 1.00 49.44 96 GLU A O 1
ATOM 764 N N . SER A 1 97 ? 8.371 -32.224 -38.041 1.00 36.53 97 SER A N 1
ATOM 765 C CA . SER A 1 97 ? 7.741 -33.267 -38.864 1.00 36.53 97 SER A CA 1
ATOM 766 C C . SER A 1 97 ? 7.962 -33.056 -40.367 1.00 36.53 97 SER A C 1
ATOM 768 O O . SER A 1 97 ? 7.712 -31.990 -40.916 1.00 36.53 97 SER A O 1
ATOM 770 N N . ASP A 1 98 ? 8.365 -34.164 -40.989 1.00 38.44 98 ASP A N 1
ATOM 771 C CA . ASP A 1 98 ? 8.114 -34.575 -42.373 1.00 38.44 98 ASP A CA 1
ATOM 772 C C . ASP A 1 98 ? 9.053 -34.071 -43.487 1.00 38.44 98 ASP A C 1
ATOM 774 O O . ASP A 1 98 ? 8.877 -33.019 -44.095 1.00 38.44 98 ASP A O 1
ATOM 778 N N . THR A 1 99 ? 10.012 -34.932 -43.841 1.00 34.53 99 THR A N 1
ATOM 779 C CA . THR A 1 99 ? 10.436 -35.089 -45.239 1.00 34.53 99 THR A CA 1
ATOM 780 C C . THR A 1 99 ? 10.212 -36.535 -45.665 1.00 34.53 99 THR A C 1
ATOM 782 O O . THR A 1 99 ? 11.085 -37.397 -45.596 1.00 34.53 99 THR A O 1
ATOM 785 N N . SER A 1 100 ? 8.993 -36.798 -46.118 1.00 43.34 100 SER A N 1
ATOM 786 C CA . SER A 1 100 ? 8.706 -37.858 -47.073 1.00 43.34 100 SER A CA 1
ATOM 787 C C . SER A 1 100 ? 9.385 -37.554 -48.413 1.00 43.34 100 SER A C 1
ATOM 789 O O . SER A 1 100 ? 9.131 -36.503 -48.994 1.00 43.34 100 SER A O 1
ATOM 791 N N . GLN A 1 101 ? 10.211 -38.490 -48.893 1.00 39.53 101 GLN A N 1
ATOM 792 C CA . GLN A 1 101 ? 10.287 -39.046 -50.264 1.00 39.53 101 GLN A CA 1
ATOM 793 C C . GLN A 1 101 ? 11.694 -39.628 -50.492 1.00 39.53 101 GLN A C 1
ATOM 795 O O . GLN A 1 101 ? 12.693 -38.929 -50.399 1.00 39.53 101 GLN A O 1
ATOM 800 N N . ASP A 1 102 ? 11.799 -40.960 -50.528 1.00 41.41 102 ASP A N 1
ATOM 801 C CA . ASP A 1 102 ? 11.865 -41.779 -51.759 1.00 41.41 102 ASP A CA 1
ATOM 802 C C . ASP A 1 102 ? 13.328 -41.842 -52.255 1.00 41.41 102 ASP A C 1
ATOM 804 O O . ASP A 1 102 ? 13.985 -40.823 -52.418 1.00 41.41 102 ASP A O 1
ATOM 808 N N . VAL A 1 103 ? 13.989 -42.998 -52.357 1.00 39.72 103 VAL A N 1
ATOM 809 C CA . VAL A 1 103 ? 13.936 -43.891 -53.524 1.00 39.72 103 VAL A CA 1
ATOM 810 C C . VAL A 1 103 ? 14.664 -45.211 -53.163 1.00 39.72 103 VAL A C 1
ATOM 812 O O . VAL A 1 103 ? 15.804 -45.207 -52.701 1.00 39.72 103 VAL A O 1
ATOM 815 N N . ARG A 1 104 ? 13.998 -46.362 -53.373 1.00 39.88 104 ARG A N 1
ATOM 816 C CA . ARG A 1 104 ? 14.596 -47.732 -53.428 1.00 39.88 104 ARG A CA 1
ATOM 817 C C . ARG A 1 104 ? 15.601 -47.816 -54.615 1.00 39.88 104 ARG A C 1
ATOM 819 O O . ARG A 1 104 ? 15.491 -46.937 -55.458 1.00 39.88 104 ARG A O 1
ATOM 826 N N . PRO A 1 105 ? 16.419 -48.875 -54.891 1.00 60.19 105 PRO A N 1
ATOM 827 C CA . PRO A 1 105 ? 16.254 -50.278 -54.473 1.00 60.19 105 PRO A CA 1
ATOM 828 C C . PRO A 1 105 ? 17.553 -51.135 -54.357 1.00 60.19 105 PRO A C 1
ATOM 830 O O . PRO A 1 105 ? 18.657 -50.687 -54.637 1.00 60.19 105 PRO A O 1
ATOM 833 N N . ARG A 1 106 ? 17.330 -52.438 -54.101 1.00 38.59 106 ARG A N 1
ATOM 834 C CA . ARG A 1 106 ? 18.020 -53.643 -54.637 1.00 38.59 106 ARG A CA 1
ATOM 835 C C . ARG A 1 106 ? 18.886 -54.452 -53.670 1.00 38.59 106 ARG A C 1
ATOM 837 O O . ARG A 1 106 ? 19.779 -53.926 -53.025 1.00 38.59 106 ARG A O 1
ATOM 844 N N . GLY A 1 107 ? 18.695 -55.772 -53.764 1.00 38.31 107 GLY A N 1
ATOM 845 C CA . GLY A 1 107 ? 19.726 -56.774 -53.485 1.00 38.31 107 GLY A CA 1
ATOM 846 C C . GLY A 1 107 ? 19.368 -57.700 -52.324 1.00 38.31 107 GLY A C 1
ATOM 847 O O . GLY A 1 107 ? 19.855 -57.480 -51.231 1.00 38.31 107 GLY A O 1
ATOM 848 N N . ASP A 1 108 ? 18.331 -58.528 -52.430 1.00 46.12 108 ASP A N 1
ATOM 849 C CA . ASP A 1 108 ? 18.406 -59.939 -52.856 1.00 46.12 108 ASP A CA 1
ATOM 850 C C . ASP A 1 108 ? 19.187 -60.879 -51.915 1.00 46.12 108 ASP A C 1
ATOM 852 O O . ASP A 1 108 ? 20.401 -60.762 -51.788 1.00 46.12 108 ASP A O 1
ATOM 856 N N . LYS A 1 109 ? 18.447 -61.915 -51.480 1.00 49.16 109 LYS A N 1
ATOM 857 C CA . LYS A 1 109 ? 18.868 -63.316 -51.268 1.00 49.16 109 LYS A CA 1
ATOM 858 C C . LYS A 1 109 ? 19.713 -63.567 -50.005 1.00 49.16 109 LYS A C 1
ATOM 860 O O . LYS A 1 109 ? 20.669 -62.862 -49.737 1.00 49.16 109 LYS A O 1
ATOM 865 N N . GLN A 1 110 ? 19.438 -64.579 -49.190 1.00 43.12 110 GLN A N 1
ATOM 866 C CA . GLN A 1 110 ? 18.674 -65.813 -49.375 1.00 43.12 110 GLN A CA 1
ATOM 867 C C . GLN A 1 110 ? 18.376 -66.401 -47.994 1.00 43.12 110 GLN A C 1
ATOM 869 O O . GLN A 1 110 ? 19.186 -66.137 -47.077 1.00 43.12 110 GLN A O 1
#

Secondary structure (DSSP, 8-state):
-HHHHHHHHHHHHHHHHHHHHHHHHHHHHHHHHHHHHHHHHH-TT--HHHHHHHHHHHHHHHHHHHHHHHHHHHHHHHHHHHHTTS-----SS-----------------

Sequence (110 aa):
MEAELIKMEKLATVGQMVITVNHEINNPLVIISTNAQSLRLLNKNLDEKSKTKLERIEQQVKRISEVTERLRTIDEVASSEYITDGPAMVDIWGKESDTSQDVRPRGDKQ

Foldseek 3Di:
DVVVVVVVVVLVVVLVVLVVVLVVLLVVLVVQLVVLVCCLPVDPPDDPVSNVVSVVSNVVSVVVNVVSVVSNVVSVVVNVVCCVPPDPDPCPDDDDDDDDDDDDDDDDDD

pLDDT: mean 75.77, std 21.89, range [34.53, 98.38]

Radius of gyration: 28.92 Å; chains: 1; bounding box: 34×75×78 Å